Protein AF-A0A1B6KF21-F1 (afdb_monomer_lite)

Sequence (155 aa):
MVQTMIAPPDLDVNLDALWKEVNPEKLMDSKLKCVFEMPVEENTATATSQETTNTVEDKTKRVGDSPSVAHDADLAKAAKEVKHLREEESSLRQENLQLKEQLMRLRLSHQVSTATPPITSSSLALAPAQGFSPLLIIIAIAMAILGIVLGKYIL

Organism: NCBI:txid36148

Structure (mmCIF, N/CA/C/O backbone):
data_AF-A0A1B6KF21-F1
#
_entry.id   AF-A0A1B6KF21-F1
#
loop_
_atom_site.group_PDB
_atom_site.id
_atom_site.type_symbol
_atom_site.label_atom_id
_atom_site.label_alt_id
_atom_site.label_comp_id
_atom_site.label_asym_id
_atom_site.label_entity_id
_atom_site.label_seq_id
_atom_site.pdbx_PDB_ins_code
_atom_site.Cartn_x
_atom_site.Cartn_y
_atom_site.Cartn_z
_atom_site.occupancy
_atom_site.B_iso_or_equiv
_atom_site.auth_seq_id
_atom_site.auth_comp_id
_atom_site.auth_asym_id
_atom_site.auth_atom_id
_atom_site.pdbx_PDB_model_num
ATOM 1 N N . MET A 1 1 ? 6.146 -22.369 -5.132 1.00 86.94 1 MET A N 1
ATOM 2 C CA . MET A 1 1 ? 4.913 -22.662 -4.372 1.00 86.94 1 MET A CA 1
ATOM 3 C C . MET A 1 1 ? 4.944 -21.771 -3.151 1.00 86.94 1 MET A C 1
ATOM 5 O O . MET A 1 1 ? 5.968 -21.756 -2.483 1.00 86.94 1 MET A O 1
ATOM 9 N N . VAL A 1 2 ? 3.900 -20.980 -2.930 1.00 95.50 2 VAL A N 1
ATOM 10 C CA . VAL A 1 2 ? 3.778 -20.097 -1.763 1.00 95.50 2 VAL A CA 1
ATOM 11 C C . VAL A 1 2 ? 2.670 -20.654 -0.889 1.00 95.50 2 VAL A C 1
ATOM 13 O O . VAL A 1 2 ? 1.581 -20.906 -1.397 1.00 95.50 2 VAL A O 1
ATOM 16 N N . GLN A 1 3 ? 2.967 -20.873 0.388 1.00 93.00 3 GLN A N 1
ATOM 17 C CA . GLN A 1 3 ? 2.020 -21.389 1.368 1.00 93.00 3 GLN A CA 1
ATOM 18 C C . GLN A 1 3 ? 1.711 -20.302 2.395 1.00 93.00 3 GLN A C 1
ATOM 20 O O . GLN A 1 3 ? 2.617 -19.612 2.862 1.00 93.00 3 GLN A O 1
ATOM 25 N N . THR A 1 4 ? 0.438 -20.134 2.728 1.00 91.62 4 THR A N 1
ATOM 26 C CA . THR A 1 4 ? -0.041 -19.136 3.682 1.00 91.62 4 THR A CA 1
ATOM 27 C C . THR A 1 4 ? -1.021 -19.766 4.669 1.00 91.62 4 THR A C 1
ATOM 29 O O . THR A 1 4 ? -1.643 -20.794 4.398 1.00 91.62 4 THR A O 1
ATOM 32 N N . MET A 1 5 ? -1.141 -19.151 5.844 1.00 88.94 5 MET A N 1
ATOM 33 C CA . MET A 1 5 ? -2.158 -19.481 6.837 1.00 88.94 5 MET A CA 1
ATOM 34 C C . MET A 1 5 ? -2.613 -18.208 7.547 1.00 88.94 5 MET A C 1
ATOM 36 O O . MET A 1 5 ? -1.883 -17.215 7.578 1.00 88.94 5 MET A O 1
ATOM 40 N N . ILE A 1 6 ? -3.798 -18.246 8.149 1.00 86.94 6 ILE A N 1
ATOM 41 C CA . ILE A 1 6 ? -4.264 -17.165 9.019 1.00 86.94 6 ILE A CA 1
ATOM 42 C C . ILE A 1 6 ? -3.544 -17.290 10.363 1.00 86.94 6 ILE A C 1
ATOM 44 O O . ILE A 1 6 ? -3.636 -18.329 11.017 1.00 86.94 6 ILE A O 1
ATOM 48 N N . ALA A 1 7 ? -2.837 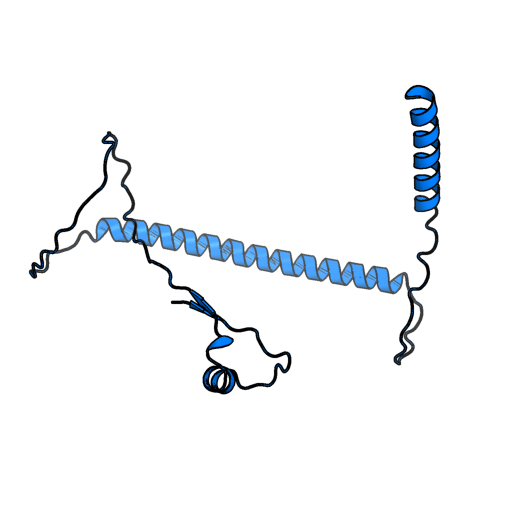-16.234 10.767 1.00 84.00 7 ALA A N 1
ATOM 49 C CA . ALA A 1 7 ? -2.146 -16.197 12.049 1.00 84.00 7 ALA A CA 1
ATOM 50 C C . ALA A 1 7 ? -3.160 -16.244 13.212 1.00 84.00 7 ALA A C 1
ATOM 52 O O . ALA A 1 7 ? -4.115 -15.457 13.212 1.00 84.00 7 ALA A O 1
ATOM 53 N N . PRO A 1 8 ? -2.974 -17.140 14.198 1.00 79.81 8 PRO A N 1
ATOM 54 C CA . PRO A 1 8 ? -3.747 -17.113 15.431 1.00 79.81 8 PRO A CA 1
ATOM 55 C C . PRO A 1 8 ? -3.557 -15.778 16.172 1.00 79.81 8 PRO A C 1
ATOM 57 O O . PRO A 1 8 ? -2.485 -15.178 16.082 1.00 79.81 8 PRO A O 1
ATOM 60 N N . PRO A 1 9 ? -4.572 -15.307 16.916 1.00 76.50 9 PRO A N 1
ATOM 61 C CA . PRO A 1 9 ? -4.501 -14.051 17.668 1.00 76.50 9 PRO A CA 1
ATOM 62 C C . PRO A 1 9 ? -3.497 -14.095 18.833 1.00 76.50 9 PRO A C 1
ATOM 64 O O . PRO A 1 9 ? -3.082 -13.042 19.315 1.00 76.50 9 PRO A O 1
ATOM 67 N N . ASP A 1 10 ? -3.088 -15.294 19.253 1.00 73.31 10 ASP A N 1
ATOM 68 C CA . ASP A 1 10 ? -2.094 -15.502 20.300 1.00 73.31 10 ASP A CA 1
ATOM 69 C C . ASP A 1 10 ? -0.689 -15.385 19.694 1.00 73.31 10 ASP A C 1
ATOM 71 O O . ASP A 1 10 ? -0.149 -16.319 19.098 1.00 73.31 10 ASP A O 1
ATOM 75 N N . LEU A 1 11 ? -0.106 -14.193 19.818 1.00 59.28 11 LEU A N 1
ATOM 76 C CA . LEU A 1 11 ? 1.168 -13.812 19.196 1.00 59.28 11 LEU A CA 1
ATOM 77 C C . LEU A 1 11 ? 2.402 -14.509 19.811 1.00 59.28 11 LEU A C 1
ATOM 79 O O . LEU A 1 11 ? 3.515 -14.339 19.313 1.00 59.28 11 LEU A O 1
ATOM 83 N N . ASP A 1 12 ? 2.197 -15.308 20.860 1.00 62.44 12 ASP A N 1
ATOM 84 C CA . ASP A 1 12 ? 3.241 -15.966 21.655 1.00 62.44 12 ASP A CA 1
ATOM 85 C C . ASP A 1 12 ? 3.531 -17.404 21.179 1.00 62.44 12 ASP A C 1
ATOM 87 O O . ASP A 1 12 ? 4.373 -18.109 21.743 1.00 62.44 12 ASP A O 1
ATOM 91 N N . VAL A 1 13 ? 2.819 -17.872 20.149 1.00 68.69 13 VAL A N 1
ATOM 92 C CA . VAL A 1 13 ? 2.951 -19.237 19.633 1.00 68.69 13 VAL A CA 1
ATOM 93 C C . VAL A 1 13 ? 4.232 -19.371 18.809 1.00 68.69 13 VAL A C 1
ATOM 95 O O . VAL A 1 13 ? 4.499 -18.606 17.882 1.00 68.69 13 VAL A O 1
ATOM 98 N N . ASN A 1 14 ? 5.028 -20.394 19.125 1.00 80.81 14 ASN A N 1
ATOM 99 C CA . ASN A 1 14 ? 6.210 -20.764 18.355 1.00 80.81 14 ASN A CA 1
ATOM 100 C C . ASN A 1 14 ? 5.814 -21.060 16.895 1.00 80.81 14 ASN A C 1
ATOM 102 O O . ASN A 1 14 ? 5.109 -22.031 16.624 1.00 80.81 14 ASN A O 1
ATOM 106 N N . LEU A 1 15 ? 6.284 -20.226 15.963 1.00 82.56 15 LEU A N 1
ATOM 107 C CA . LEU A 1 15 ? 5.950 -20.309 14.537 1.00 82.56 15 LEU A CA 1
ATOM 108 C C . LEU A 1 15 ? 6.219 -21.703 13.949 1.00 82.56 15 LEU A C 1
ATOM 110 O O . LEU A 1 15 ? 5.402 -22.202 13.185 1.00 82.56 15 LEU A O 1
ATOM 114 N N . ASP A 1 16 ? 7.324 -22.355 14.320 1.00 84.31 16 ASP A N 1
ATOM 115 C CA . ASP A 1 16 ? 7.681 -23.683 13.800 1.00 84.31 16 ASP A CA 1
ATOM 116 C C . ASP A 1 16 ? 6.740 -24.784 14.318 1.00 84.31 16 ASP A C 1
ATOM 118 O O . ASP A 1 16 ? 6.385 -25.702 13.580 1.00 84.31 16 ASP A O 1
ATOM 122 N N . ALA A 1 17 ? 6.280 -24.672 15.568 1.00 84.06 17 ALA A N 1
ATOM 123 C CA . ALA A 1 17 ? 5.254 -25.564 16.111 1.00 84.06 17 ALA A CA 1
ATOM 124 C C . ALA A 1 17 ? 3.900 -25.333 15.423 1.00 84.06 17 ALA A C 1
ATOM 126 O O . ALA A 1 17 ? 3.245 -26.288 15.011 1.00 84.06 17 ALA A O 1
ATOM 127 N N . LEU A 1 18 ? 3.532 -24.070 15.188 1.00 85.44 18 LEU A N 1
ATOM 128 C CA . LEU A 1 18 ? 2.294 -23.708 14.501 1.00 85.44 18 LEU A CA 1
ATOM 129 C C . LEU A 1 18 ? 2.220 -24.300 13.086 1.00 85.44 18 LEU A C 1
ATOM 131 O O . LEU A 1 18 ? 1.193 -24.861 12.715 1.00 85.44 18 LEU A O 1
ATOM 135 N N . TRP A 1 19 ? 3.303 -24.234 12.304 1.00 86.38 19 TRP A N 1
ATOM 136 C CA . TRP A 1 19 ? 3.346 -24.839 10.964 1.00 86.38 19 TRP A CA 1
ATOM 137 C C . TRP A 1 19 ? 3.263 -26.372 10.983 1.00 86.38 19 TRP A C 1
ATOM 139 O O . TRP A 1 19 ? 2.804 -26.958 10.004 1.00 86.38 19 TRP A O 1
ATOM 149 N N . LYS A 1 20 ? 3.680 -27.030 12.072 1.00 86.12 20 LYS A N 1
ATOM 150 C CA . LYS A 1 20 ? 3.606 -28.496 12.221 1.00 86.12 20 LYS A CA 1
ATOM 151 C C . LYS A 1 20 ? 2.245 -28.982 12.706 1.00 86.12 20 LYS A C 1
ATOM 153 O O . LYS A 1 20 ? 1.830 -30.077 12.342 1.00 86.12 20 LYS A O 1
ATOM 158 N N . GLU A 1 21 ? 1.576 -28.189 13.534 1.00 83.81 21 GLU A N 1
ATOM 159 C CA . GLU A 1 21 ? 0.319 -28.555 14.195 1.00 83.81 21 GLU A CA 1
ATOM 160 C C . GLU A 1 21 ? -0.927 -28.080 13.429 1.00 83.81 21 GLU A C 1
ATOM 162 O O . GLU A 1 21 ? -2.052 -28.450 13.769 1.00 83.81 21 GLU A O 1
ATOM 167 N N . VAL A 1 22 ? -0.758 -27.260 12.387 1.00 84.44 22 VAL A N 1
ATOM 168 C CA . VAL A 1 22 ? -1.878 -26.725 11.607 1.00 84.44 22 VAL A CA 1
ATOM 169 C C . VAL A 1 22 ? -2.550 -27.805 10.751 1.00 84.44 22 VAL A C 1
ATOM 171 O O . VAL A 1 22 ? -1.907 -28.588 10.052 1.00 84.44 22 VAL A O 1
ATOM 174 N N . ASN A 1 23 ? -3.886 -27.813 10.760 1.00 85.81 23 ASN A N 1
ATOM 175 C CA . ASN A 1 23 ? -4.666 -28.680 9.881 1.00 85.81 23 ASN A CA 1
ATOM 176 C C . ASN A 1 23 ? -4.460 -28.298 8.403 1.00 85.81 23 ASN A C 1
ATOM 178 O O . ASN A 1 23 ? -4.539 -27.110 8.072 1.00 85.81 23 ASN A O 1
ATOM 182 N N . PRO A 1 24 ? -4.309 -29.278 7.493 1.00 84.88 24 PRO A N 1
ATOM 183 C CA . PRO A 1 24 ? -4.049 -29.025 6.075 1.00 84.88 24 PRO A CA 1
ATOM 184 C C . PRO A 1 24 ? -5.177 -28.260 5.370 1.00 84.88 24 PRO A C 1
ATOM 186 O O . PRO A 1 24 ? -4.917 -27.558 4.403 1.00 84.88 24 PRO A O 1
ATOM 189 N N . GLU A 1 25 ? -6.410 -28.319 5.878 1.00 87.56 25 GLU A N 1
ATOM 190 C CA . GLU A 1 25 ? -7.549 -27.550 5.348 1.00 87.56 25 GLU A CA 1
ATOM 191 C C . GLU A 1 25 ? -7.442 -26.035 5.589 1.00 87.56 25 GLU A C 1
ATOM 193 O O . GLU A 1 25 ? -8.092 -25.250 4.904 1.00 87.56 25 GLU A O 1
ATOM 198 N N . LYS A 1 26 ? -6.644 -25.607 6.577 1.00 85.44 26 LYS A N 1
ATOM 199 C CA . LYS A 1 26 ? -6.435 -24.185 6.906 1.00 85.44 26 LYS A CA 1
ATOM 200 C C . LYS A 1 26 ? -5.222 -23.582 6.197 1.00 85.44 26 LYS A C 1
ATOM 202 O O . LYS A 1 26 ? -4.980 -22.381 6.324 1.00 85.44 26 LYS A O 1
ATOM 207 N N . LEU A 1 27 ? -4.457 -24.408 5.486 1.00 90.44 27 LEU A N 1
ATOM 208 C CA . LEU A 1 27 ? -3.334 -23.976 4.672 1.00 90.44 27 LEU A CA 1
ATOM 209 C C . LEU A 1 27 ? -3.846 -23.591 3.288 1.00 90.44 27 LEU A C 1
ATOM 211 O O . LEU A 1 27 ? -4.611 -24.320 2.666 1.00 90.44 27 LEU A O 1
ATOM 215 N N . MET A 1 28 ? -3.398 -22.446 2.798 1.00 93.88 28 MET A N 1
ATOM 216 C CA . MET A 1 28 ? -3.642 -22.018 1.427 1.00 93.88 28 MET A CA 1
ATOM 217 C C . MET A 1 28 ? -2.330 -22.142 0.660 1.00 93.88 28 MET A C 1
ATOM 219 O O . MET A 1 28 ? -1.303 -21.631 1.106 1.00 93.88 28 MET A O 1
ATOM 223 N N . ASP A 1 29 ? -2.340 -22.818 -0.487 1.00 94.12 29 ASP A N 1
ATOM 224 C CA . ASP A 1 29 ? -1.180 -22.906 -1.367 1.00 94.12 29 ASP A CA 1
ATOM 225 C C . ASP A 1 29 ? -1.450 -22.280 -2.735 1.00 94.12 29 ASP A C 1
ATOM 227 O O . ASP A 1 29 ? -2.535 -22.371 -3.304 1.00 94.12 29 ASP A O 1
ATOM 231 N N . SER A 1 30 ? -0.430 -21.615 -3.270 1.00 94.75 30 SER A N 1
ATOM 232 C CA . SER A 1 30 ? -0.459 -21.047 -4.610 1.00 94.75 30 SER A CA 1
ATOM 233 C C . SER A 1 30 ? 0.759 -21.514 -5.401 1.00 94.75 30 SER A C 1
ATOM 235 O O . SER A 1 30 ? 1.916 -21.378 -4.975 1.00 94.75 30 SER A O 1
ATOM 237 N N . LYS A 1 31 ? 0.509 -22.109 -6.571 1.00 95.31 31 LYS A N 1
ATOM 238 C CA . LYS A 1 31 ? 1.548 -22.563 -7.501 1.00 95.31 31 LYS A CA 1
ATOM 239 C C . LYS A 1 31 ? 1.770 -21.483 -8.549 1.00 95.31 31 LYS A C 1
ATOM 241 O O . LYS A 1 31 ? 0.882 -21.184 -9.336 1.00 95.31 31 LYS A O 1
ATOM 246 N N . LEU A 1 32 ? 2.970 -20.917 -8.556 1.00 93.88 32 LEU A N 1
ATOM 247 C CA . LEU A 1 32 ? 3.367 -19.893 -9.515 1.00 93.88 32 LEU A CA 1
ATOM 248 C C . LEU A 1 32 ? 4.272 -20.515 -10.574 1.00 93.88 32 LEU A C 1
ATOM 250 O O . LEU A 1 32 ? 5.109 -21.364 -10.259 1.00 93.88 32 LEU A O 1
ATOM 254 N N . LYS A 1 33 ? 4.105 -20.075 -11.821 1.00 93.06 33 LYS A N 1
ATOM 255 C CA . LYS A 1 33 ? 5.015 -20.393 -12.919 1.00 93.06 33 LYS A CA 1
ATOM 256 C C . LYS A 1 33 ? 6.051 -19.280 -13.015 1.00 93.06 33 LYS A C 1
ATOM 258 O O . LYS A 1 33 ? 5.686 -18.123 -13.196 1.00 93.06 33 LYS A O 1
ATOM 263 N N . CYS A 1 34 ? 7.327 -19.635 -12.926 1.00 92.12 34 CYS A N 1
ATOM 264 C CA . CYS A 1 34 ? 8.399 -18.710 -13.266 1.00 92.12 34 CYS A CA 1
ATOM 265 C C . CYS A 1 34 ? 8.508 -18.646 -14.791 1.00 92.12 34 CYS A C 1
ATOM 267 O O . CYS A 1 34 ? 8.669 -19.678 -15.445 1.00 92.12 34 CYS A O 1
ATOM 269 N N . VAL A 1 35 ? 8.384 -17.446 -15.348 1.00 90.50 35 VAL A N 1
ATOM 270 C CA . VAL A 1 35 ? 8.649 -17.179 -16.761 1.00 90.50 35 VAL A CA 1
ATOM 271 C C . VAL A 1 35 ? 9.950 -16.401 -16.817 1.00 90.50 35 VAL A C 1
ATOM 273 O O . VAL A 1 35 ? 10.084 -15.373 -16.160 1.00 90.50 35 VAL A O 1
ATOM 276 N N . PHE A 1 36 ? 10.914 -16.939 -17.553 1.00 89.44 36 PHE A N 1
ATOM 277 C CA . PHE A 1 36 ? 12.174 -16.266 -17.820 1.00 89.44 36 PHE A CA 1
ATOM 278 C C . PHE A 1 36 ? 12.050 -15.585 -19.173 1.00 89.44 36 PHE A C 1
ATOM 280 O O . PHE A 1 36 ? 11.771 -16.245 -20.173 1.00 89.44 36 PHE A O 1
ATOM 287 N N . GLU A 1 37 ? 12.231 -14.273 -19.185 1.00 86.94 37 GLU A N 1
ATOM 288 C CA . GLU A 1 37 ? 12.247 -13.469 -20.397 1.00 86.94 37 GLU A CA 1
ATOM 289 C C . GLU A 1 37 ? 13.681 -13.002 -20.633 1.00 86.94 37 GLU A C 1
ATOM 291 O O . GLU A 1 37 ? 14.335 -12.495 -19.719 1.00 86.94 37 GLU A O 1
ATOM 296 N N . MET A 1 38 ? 14.199 -13.245 -21.837 1.00 84.50 38 MET A N 1
ATOM 297 C CA . MET A 1 38 ? 15.488 -12.691 -22.243 1.00 84.50 38 MET A CA 1
ATOM 298 C C . MET A 1 38 ? 15.258 -11.262 -22.740 1.00 84.50 38 MET A C 1
ATOM 300 O O . MET A 1 38 ? 14.295 -11.048 -23.481 1.00 84.50 38 MET A O 1
ATOM 304 N N . PRO A 1 39 ? 16.107 -10.289 -22.368 1.00 80.75 39 PRO A N 1
ATOM 305 C CA . PRO A 1 39 ? 15.970 -8.925 -22.857 1.00 80.75 39 PRO A CA 1
ATOM 306 C C . PRO A 1 39 ? 16.087 -8.924 -24.385 1.00 80.75 39 PRO A C 1
ATOM 308 O O . PRO A 1 39 ? 17.071 -9.409 -24.943 1.00 80.75 39 PRO A O 1
ATOM 311 N N . VAL A 1 40 ? 15.061 -8.412 -25.065 1.00 72.38 40 VAL A N 1
ATOM 312 C CA . VAL A 1 40 ? 15.110 -8.188 -26.510 1.00 72.38 40 VAL A CA 1
ATOM 313 C C . VAL A 1 40 ? 16.037 -7.002 -26.733 1.00 72.38 40 VAL A C 1
ATOM 315 O O . VAL A 1 40 ? 15.701 -5.876 -26.371 1.00 72.38 40 VAL A O 1
ATOM 318 N N . GLU A 1 41 ? 17.216 -7.244 -27.300 1.00 67.38 41 GLU A N 1
ATOM 319 C CA . GLU A 1 41 ? 18.010 -6.150 -27.843 1.00 67.38 41 GLU A CA 1
ATOM 320 C C . GLU A 1 41 ? 17.211 -5.531 -28.994 1.00 67.38 41 GLU A C 1
ATOM 322 O O . GLU A 1 41 ? 16.915 -6.200 -29.987 1.00 67.38 41 GLU A O 1
ATOM 327 N N . GLU A 1 42 ? 16.802 -4.268 -28.842 1.00 55.78 42 GLU A N 1
ATOM 328 C CA . GLU A 1 42 ? 16.164 -3.477 -29.895 1.00 55.78 42 GLU A CA 1
ATOM 329 C C . GLU A 1 42 ? 17.157 -3.230 -31.042 1.00 55.78 42 GLU A C 1
ATOM 331 O O . GLU A 1 42 ? 17.675 -2.134 -31.225 1.00 55.78 42 GLU A O 1
ATOM 336 N N . ASN A 1 43 ? 17.400 -4.249 -31.860 1.00 48.47 43 ASN A N 1
ATOM 337 C CA . ASN A 1 43 ? 17.841 -4.064 -33.231 1.00 48.47 43 ASN A CA 1
ATOM 338 C C . ASN A 1 43 ? 16.656 -4.384 -34.138 1.00 48.47 43 ASN A C 1
ATOM 340 O O . ASN A 1 43 ? 16.333 -5.532 -34.421 1.00 48.47 43 ASN A O 1
ATOM 344 N N . THR A 1 44 ? 15.976 -3.303 -34.509 1.00 46.84 44 THR A N 1
ATOM 345 C CA . THR A 1 44 ? 15.089 -3.116 -35.661 1.00 46.84 44 THR A CA 1
ATOM 346 C C . THR A 1 44 ? 14.780 -4.342 -36.536 1.00 46.84 44 THR A C 1
ATOM 348 O O . THR A 1 44 ? 15.678 -4.896 -37.166 1.00 46.84 44 THR A O 1
ATOM 351 N N . ALA A 1 45 ? 13.470 -4.558 -36.720 1.00 45.28 45 ALA A N 1
ATOM 352 C CA . ALA A 1 45 ? 12.777 -5.206 -37.846 1.00 45.28 45 ALA A CA 1
ATOM 353 C C . ALA A 1 45 ? 12.076 -6.546 -37.540 1.00 45.28 45 ALA A C 1
ATOM 355 O O . ALA A 1 45 ? 12.649 -7.624 -37.615 1.00 45.28 45 ALA A O 1
ATOM 356 N N . THR A 1 46 ? 10.762 -6.422 -37.313 1.00 42.19 46 THR A N 1
ATOM 357 C CA . THR A 1 46 ? 9.688 -7.262 -37.881 1.00 42.19 46 THR A CA 1
ATOM 358 C C . THR A 1 46 ? 9.876 -8.782 -37.914 1.00 42.19 46 THR A C 1
ATOM 360 O O . THR A 1 46 ? 10.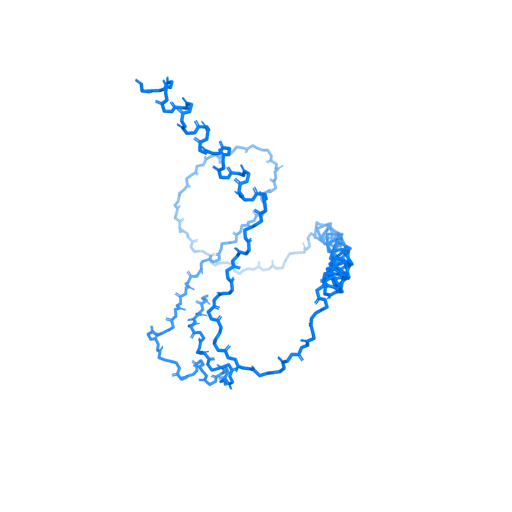492 -9.303 -38.837 1.00 42.19 46 THR A O 1
ATOM 363 N N . ALA A 1 47 ? 9.117 -9.489 -37.072 1.00 41.62 47 ALA A N 1
ATOM 364 C CA . ALA A 1 47 ? 8.250 -10.579 -37.532 1.00 41.62 47 ALA A CA 1
ATOM 365 C C . ALA A 1 47 ? 7.203 -10.933 -36.463 1.00 41.62 47 ALA A C 1
ATOM 367 O O . ALA A 1 47 ? 7.508 -11.452 -35.394 1.00 41.62 47 ALA A O 1
ATOM 368 N N . THR A 1 48 ? 5.947 -10.658 -36.793 1.00 40.88 48 THR A N 1
ATOM 369 C CA . THR A 1 48 ? 4.750 -11.239 -36.184 1.00 40.88 48 THR A CA 1
ATOM 370 C C . THR A 1 48 ? 4.677 -12.737 -36.500 1.00 40.88 48 THR A C 1
ATOM 372 O O . THR A 1 48 ? 4.774 -13.084 -37.677 1.00 40.88 48 THR A O 1
ATOM 375 N N . SER A 1 49 ? 4.403 -13.590 -35.501 1.00 41.81 49 SER A N 1
ATOM 376 C CA . SER A 1 49 ? 3.368 -14.658 -35.512 1.00 41.81 49 SER A CA 1
ATOM 377 C C . SER A 1 49 ? 3.756 -15.957 -34.788 1.00 41.81 49 SER A C 1
ATOM 379 O O . SER A 1 49 ? 4.796 -16.542 -35.054 1.00 41.81 49 SER A O 1
ATOM 381 N N . GLN A 1 50 ? 2.772 -16.443 -34.019 1.00 38.50 50 GLN A N 1
ATOM 382 C CA . GLN A 1 50 ? 2.345 -17.845 -33.861 1.00 38.50 50 GLN A CA 1
ATOM 383 C C . GLN A 1 50 ? 3.121 -18.815 -32.949 1.00 38.50 50 GLN A C 1
ATOM 385 O O . GLN A 1 50 ? 4.207 -19.292 -33.238 1.00 38.50 50 GLN A O 1
ATOM 390 N N . GLU A 1 51 ? 2.447 -19.126 -31.838 1.00 36.78 51 GLU A N 1
ATOM 391 C CA . GLU A 1 51 ? 1.931 -20.448 -31.441 1.00 36.78 51 GLU A CA 1
ATOM 392 C C . GLU A 1 51 ? 2.673 -21.746 -31.848 1.00 36.78 51 GLU A C 1
ATOM 394 O O . GLU A 1 51 ? 2.921 -22.031 -33.013 1.00 36.78 51 GLU A O 1
ATOM 399 N N . THR A 1 52 ? 2.772 -22.626 -30.841 1.00 32.06 52 THR A N 1
ATOM 400 C CA . THR A 1 52 ? 2.848 -24.103 -30.852 1.00 32.06 52 THR A CA 1
ATOM 401 C C . THR A 1 52 ? 4.183 -24.865 -30.976 1.00 32.06 52 THR A C 1
ATOM 403 O O . THR A 1 52 ? 4.934 -24.778 -31.936 1.00 32.06 52 THR A O 1
ATOM 406 N N . THR A 1 53 ? 4.301 -25.800 -30.017 1.00 31.03 53 THR A N 1
ATOM 407 C CA . THR A 1 53 ? 4.885 -27.160 -30.056 1.00 31.03 53 THR A CA 1
ATOM 408 C C . THR A 1 53 ? 6.363 -27.398 -29.719 1.00 31.03 53 THR A C 1
ATOM 410 O O . THR A 1 53 ? 7.276 -27.084 -30.464 1.00 31.03 53 THR A O 1
ATOM 413 N N . ASN A 1 54 ? 6.530 -28.050 -28.559 1.00 40.69 54 ASN A N 1
ATOM 414 C CA . ASN A 1 54 ? 7.411 -29.178 -28.235 1.00 40.69 54 ASN A CA 1
ATOM 415 C C . ASN A 1 54 ? 8.553 -29.508 -29.209 1.00 40.69 54 ASN A C 1
ATOM 417 O O . ASN A 1 54 ? 8.281 -29.994 -30.297 1.00 40.69 54 ASN A O 1
ATOM 421 N N . THR A 1 55 ? 9.785 -29.519 -28.693 1.00 30.91 55 THR A N 1
ATOM 422 C CA . THR A 1 55 ? 10.711 -30.660 -28.843 1.00 30.91 55 THR A CA 1
ATOM 423 C C . THR A 1 55 ? 11.816 -30.571 -27.793 1.00 30.91 55 THR A C 1
ATOM 425 O O . THR A 1 55 ? 12.487 -29.553 -27.655 1.00 30.91 55 THR A O 1
ATOM 428 N N . VAL A 1 56 ? 11.961 -31.655 -27.032 1.00 44.72 56 VAL A N 1
ATOM 429 C CA . VAL A 1 56 ? 13.085 -31.946 -26.141 1.00 44.72 56 VAL A CA 1
ATOM 430 C C . VAL A 1 56 ? 14.230 -32.448 -27.009 1.00 44.72 56 VAL A C 1
ATOM 432 O O . VAL A 1 56 ? 14.055 -33.482 -27.640 1.00 44.72 56 VAL A O 1
ATOM 435 N N . GLU A 1 57 ? 15.390 -31.793 -26.988 1.00 33.91 57 GLU A N 1
ATOM 436 C CA . GLU A 1 57 ? 16.659 -32.449 -27.322 1.00 33.91 57 GLU A CA 1
ATOM 437 C C . GLU A 1 57 ? 17.780 -31.972 -26.394 1.00 33.91 57 GLU A C 1
ATOM 439 O O . GLU A 1 57 ? 18.207 -30.818 -26.393 1.00 33.91 57 GLU A O 1
ATOM 444 N N . ASP A 1 58 ? 18.224 -32.925 -25.580 1.00 40.75 58 ASP A N 1
ATOM 445 C CA . ASP A 1 58 ? 19.458 -32.937 -24.812 1.00 40.75 58 ASP A CA 1
ATOM 446 C C . ASP A 1 58 ? 20.667 -32.922 -25.761 1.00 40.75 58 ASP A C 1
ATOM 448 O O . ASP A 1 58 ? 20.791 -33.775 -26.643 1.00 40.75 58 ASP A O 1
ATOM 452 N N . LYS A 1 59 ? 21.586 -31.971 -25.562 1.00 38.28 59 LYS A N 1
ATOM 453 C CA . LYS A 1 59 ? 22.972 -32.100 -26.024 1.00 38.28 59 LYS A CA 1
ATOM 454 C C . LYS A 1 59 ? 23.932 -31.362 -25.100 1.00 38.28 59 LYS A C 1
ATOM 456 O O . LYS A 1 59 ? 24.257 -30.189 -25.256 1.00 38.28 59 LYS A O 1
ATOM 461 N N . THR A 1 60 ? 24.470 -32.139 -24.171 1.00 43.75 60 THR A N 1
ATOM 462 C CA . THR A 1 60 ? 25.789 -31.945 -23.564 1.00 43.75 60 THR A CA 1
ATOM 463 C C . THR A 1 60 ? 26.872 -31.667 -24.624 1.00 43.75 60 THR A C 1
ATOM 465 O O . THR A 1 60 ? 27.198 -32.566 -25.401 1.00 43.75 60 THR A O 1
ATOM 468 N N . LYS A 1 61 ? 27.508 -30.479 -24.606 1.00 38.91 61 LYS A N 1
ATOM 469 C CA . LYS A 1 61 ? 28.984 -30.309 -24.662 1.00 38.91 61 LYS A CA 1
ATOM 470 C C . LYS A 1 61 ? 29.458 -28.841 -24.668 1.00 38.91 61 LYS A C 1
ATOM 472 O O . LYS A 1 61 ? 29.171 -28.097 -25.591 1.00 38.91 61 LYS A O 1
ATOM 477 N N . ARG A 1 62 ? 30.398 -28.600 -23.742 1.00 35.34 62 ARG A N 1
ATOM 478 C CA . ARG A 1 62 ? 31.621 -27.768 -23.826 1.00 35.34 62 ARG A CA 1
ATOM 479 C C . ARG A 1 62 ? 31.507 -26.237 -23.830 1.00 35.34 62 ARG A C 1
ATOM 481 O O . ARG A 1 62 ? 31.204 -25.619 -24.836 1.00 35.34 62 ARG A O 1
ATOM 488 N N . VAL A 1 63 ? 31.950 -25.686 -22.693 1.00 47.12 63 VAL A N 1
ATOM 489 C CA . VAL A 1 63 ? 33.053 -24.713 -22.530 1.00 47.12 63 VAL A CA 1
ATOM 490 C C . VAL A 1 63 ? 33.430 -23.963 -23.811 1.00 47.12 63 VAL A C 1
ATOM 492 O O . VAL A 1 63 ? 34.120 -24.508 -24.675 1.00 47.12 63 VAL A O 1
ATOM 495 N N . GLY A 1 64 ? 33.021 -22.699 -23.861 1.00 38.28 64 GLY A N 1
ATOM 496 C CA . GLY A 1 64 ? 33.457 -21.691 -24.815 1.00 38.28 64 GLY A CA 1
ATOM 497 C C . GLY A 1 64 ? 33.583 -20.361 -24.079 1.00 38.28 64 GLY A C 1
ATOM 498 O O . GLY A 1 64 ? 32.678 -19.955 -23.359 1.00 38.28 64 GLY A O 1
ATOM 499 N N . ASP A 1 65 ? 34.760 -19.780 -24.208 1.00 44.12 65 ASP A N 1
ATOM 500 C CA . ASP A 1 65 ? 35.285 -18.571 -23.589 1.00 44.12 65 ASP A CA 1
ATOM 501 C C . ASP A 1 65 ? 34.380 -17.328 -23.795 1.00 44.12 65 ASP A C 1
ATOM 503 O O . ASP A 1 65 ? 33.921 -17.078 -24.903 1.00 44.12 65 ASP A O 1
ATOM 507 N N . SER A 1 66 ? 34.131 -16.592 -22.705 1.00 44.25 66 SER A N 1
ATOM 508 C CA . SER A 1 66 ? 33.831 -15.149 -22.562 1.00 44.25 66 SER A CA 1
ATOM 509 C C . SER A 1 66 ? 33.090 -14.345 -23.663 1.00 44.25 66 SER A C 1
ATOM 511 O O . SER A 1 66 ? 33.566 -14.227 -24.791 1.00 44.25 66 SER A O 1
ATOM 513 N N . PRO A 1 67 ? 32.103 -13.515 -23.249 1.00 47.06 67 PRO A N 1
ATOM 514 C CA . PRO A 1 67 ? 32.097 -12.095 -23.604 1.00 47.06 67 PRO A CA 1
ATOM 515 C C . PRO A 1 67 ? 32.097 -11.233 -22.325 1.00 47.06 67 PRO A C 1
ATOM 517 O O . PRO A 1 67 ? 31.104 -10.602 -21.973 1.00 47.06 67 PRO A O 1
ATOM 520 N N . SER A 1 68 ? 33.225 -11.197 -21.606 1.00 54.84 68 SER A N 1
ATOM 521 C CA . SER A 1 68 ? 33.407 -10.426 -20.355 1.00 54.84 68 SER A CA 1
ATOM 522 C C . SER A 1 68 ? 33.093 -8.927 -20.481 1.00 54.84 68 SER A C 1
ATOM 524 O O . SER A 1 68 ? 32.833 -8.277 -19.478 1.00 54.84 68 SER A O 1
ATOM 526 N N . VAL A 1 69 ? 33.095 -8.356 -21.690 1.00 56.81 69 VAL A N 1
ATOM 527 C CA . VAL A 1 69 ? 32.997 -6.898 -21.880 1.00 56.81 69 VAL A CA 1
ATOM 528 C C . VAL A 1 69 ? 31.556 -6.376 -21.770 1.00 56.81 69 VAL A C 1
ATOM 530 O O . VAL A 1 69 ? 31.350 -5.256 -21.309 1.00 56.81 69 VAL A O 1
ATOM 533 N N . ALA A 1 70 ? 30.550 -7.177 -22.144 1.00 55.62 70 ALA A N 1
ATOM 534 C CA . ALA A 1 70 ? 29.141 -6.779 -22.027 1.00 55.62 70 ALA A CA 1
ATOM 535 C C . ALA A 1 70 ? 28.659 -6.836 -20.567 1.00 55.62 70 ALA A C 1
ATOM 537 O O . ALA A 1 70 ? 28.009 -5.912 -20.080 1.00 55.62 70 ALA A O 1
ATOM 538 N N . HIS A 1 71 ? 29.081 -7.871 -19.834 1.00 61.34 71 HIS A N 1
ATOM 539 C CA . HIS A 1 71 ? 28.739 -8.043 -18.423 1.00 61.34 71 HIS A CA 1
ATOM 540 C C . HIS A 1 71 ? 29.300 -6.928 -17.531 1.00 61.34 71 HIS A C 1
ATOM 542 O O . HIS A 1 71 ? 28.624 -6.511 -16.592 1.00 61.34 71 HIS A O 1
ATOM 548 N N . ASP A 1 72 ? 30.496 -6.413 -17.831 1.00 66.94 72 ASP A N 1
ATOM 549 C CA . ASP A 1 72 ? 31.115 -5.329 -17.060 1.00 66.94 72 ASP A CA 1
ATOM 550 C C . ASP A 1 72 ? 30.361 -3.996 -17.203 1.00 66.94 72 ASP A C 1
ATOM 552 O O . ASP A 1 72 ? 30.264 -3.229 -16.241 1.00 66.94 72 ASP A O 1
ATOM 556 N N . ALA A 1 73 ? 29.778 -3.723 -18.377 1.00 71.75 73 ALA A N 1
ATOM 557 C CA . ALA A 1 73 ? 28.974 -2.523 -18.610 1.00 71.75 73 ALA A CA 1
ATOM 558 C C . ALA A 1 73 ? 27.644 -2.567 -17.837 1.00 71.75 73 ALA A C 1
ATOM 560 O O . ALA A 1 73 ? 27.268 -1.579 -17.194 1.00 71.75 73 ALA A O 1
ATOM 561 N N . ASP A 1 74 ? 26.977 -3.722 -17.829 1.00 74.06 74 ASP A N 1
ATOM 562 C CA . ASP A 1 74 ? 25.744 -3.937 -17.068 1.00 74.06 74 ASP A CA 1
ATOM 563 C C . ASP A 1 74 ? 25.997 -3.946 -15.558 1.00 74.06 74 ASP A C 1
ATOM 565 O O . ASP A 1 74 ? 25.245 -3.335 -14.796 1.00 74.06 74 ASP A O 1
ATOM 569 N N . LEU A 1 75 ? 27.107 -4.543 -15.113 1.00 82.69 75 LEU A N 1
ATOM 570 C CA . LEU A 1 75 ? 27.527 -4.520 -13.712 1.00 82.69 75 LEU A CA 1
ATOM 571 C C . LEU A 1 75 ? 27.827 -3.087 -13.245 1.00 82.69 75 LEU A C 1
ATOM 573 O O . LEU A 1 75 ? 27.433 -2.690 -12.147 1.00 82.69 75 LEU A O 1
ATOM 577 N N . ALA A 1 76 ? 28.474 -2.277 -14.089 1.00 82.44 76 ALA A N 1
ATOM 578 C CA . ALA A 1 76 ? 28.742 -0.872 -13.799 1.00 82.44 76 ALA A CA 1
ATOM 579 C C . ALA A 1 76 ? 27.460 -0.022 -13.760 1.00 82.44 76 ALA A C 1
ATOM 581 O O . ALA A 1 76 ? 27.360 0.903 -12.948 1.00 82.44 76 ALA A O 1
ATOM 582 N N . LYS A 1 77 ? 26.469 -0.322 -14.608 1.00 89.12 77 LYS A N 1
ATOM 583 C CA . LYS A 1 77 ? 25.156 0.339 -14.590 1.00 89.12 77 LYS A CA 1
ATOM 584 C C . LYS A 1 77 ? 24.372 -0.026 -13.327 1.00 89.12 77 LYS A C 1
ATOM 586 O O . LYS A 1 77 ? 23.913 0.877 -12.630 1.00 89.12 77 LYS A O 1
ATOM 591 N N . ALA A 1 78 ? 24.334 -1.309 -12.972 1.00 88.31 78 ALA A N 1
ATOM 592 C CA . ALA A 1 78 ? 23.721 -1.787 -11.736 1.00 88.31 78 ALA A CA 1
ATOM 593 C C . ALA A 1 78 ? 24.392 -1.179 -10.491 1.00 88.31 78 ALA A C 1
ATOM 595 O O . ALA A 1 78 ? 23.713 -0.751 -9.562 1.00 88.31 78 ALA A O 1
ATOM 596 N N . ALA A 1 79 ? 25.723 -1.052 -10.477 1.00 89.50 79 ALA A N 1
ATOM 597 C CA . ALA A 1 79 ? 26.441 -0.418 -9.370 1.00 89.50 79 ALA A CA 1
ATOM 598 C C . ALA A 1 79 ? 26.084 1.072 -9.201 1.00 89.50 79 ALA A C 1
ATOM 600 O O . ALA A 1 79 ? 25.964 1.556 -8.072 1.00 89.50 79 ALA A O 1
ATOM 601 N N . LYS A 1 80 ? 25.888 1.804 -10.307 1.00 93.06 80 LYS A N 1
ATOM 602 C CA . LYS A 1 80 ? 25.426 3.203 -10.273 1.00 93.06 80 LYS A CA 1
ATOM 603 C C . LYS A 1 80 ? 23.999 3.313 -9.748 1.00 93.06 80 LYS A C 1
ATOM 605 O O . LYS A 1 80 ? 23.734 4.188 -8.931 1.00 93.06 80 LYS A O 1
ATOM 610 N N . GLU A 1 81 ? 23.115 2.419 -10.174 1.00 91.38 81 GLU A N 1
ATOM 611 C CA . GLU A 1 81 ? 21.727 2.378 -9.711 1.00 91.38 81 GLU A CA 1
ATOM 612 C C . GLU A 1 81 ? 21.640 2.043 -8.218 1.00 91.38 81 GLU A C 1
ATOM 614 O O . GLU A 1 81 ? 20.974 2.747 -7.469 1.00 91.38 81 GLU A O 1
ATOM 619 N N . VAL A 1 82 ? 22.412 1.065 -7.737 1.00 92.50 82 VAL A N 1
ATOM 620 C CA . VAL A 1 82 ? 22.502 0.757 -6.300 1.00 92.50 82 VAL A CA 1
ATOM 621 C C . VAL A 1 82 ? 23.002 1.961 -5.506 1.00 92.50 82 VAL A C 1
ATOM 623 O O . VAL A 1 82 ? 22.476 2.248 -4.431 1.00 92.50 82 VAL A O 1
ATOM 626 N N . LYS A 1 83 ? 24.009 2.680 -6.015 1.00 95.12 83 LYS A N 1
ATOM 627 C CA . LYS A 1 83 ? 24.515 3.891 -5.360 1.00 95.12 83 LYS A CA 1
ATOM 628 C C . LYS A 1 83 ? 23.445 4.985 -5.304 1.00 95.12 83 LYS A C 1
ATOM 630 O O . LYS A 1 83 ? 23.247 5.566 -4.243 1.00 95.12 83 LYS A O 1
ATOM 635 N N . HIS A 1 84 ? 22.743 5.218 -6.408 1.00 96.38 84 HIS A N 1
ATOM 636 C CA . HIS A 1 84 ? 21.655 6.187 -6.480 1.00 96.38 84 HIS A CA 1
ATOM 637 C C . HIS A 1 84 ? 20.527 5.846 -5.500 1.00 96.38 84 HIS A C 1
ATOM 639 O O . HIS A 1 84 ? 20.155 6.670 -4.672 1.00 96.38 84 HIS A O 1
ATOM 645 N N . LEU A 1 85 ? 20.061 4.596 -5.507 1.00 96.62 85 LEU A N 1
ATOM 646 C CA . LEU A 1 85 ? 19.024 4.121 -4.591 1.00 96.62 85 LEU A CA 1
ATOM 647 C C . LEU A 1 85 ? 19.450 4.238 -3.120 1.00 96.62 85 LEU A C 1
ATOM 649 O O . LEU A 1 85 ? 18.623 4.528 -2.262 1.00 96.62 85 LEU A O 1
ATOM 653 N N . ARG A 1 86 ? 20.738 4.044 -2.802 1.00 95.56 86 ARG A N 1
ATOM 654 C CA . ARG A 1 86 ? 21.266 4.261 -1.442 1.00 95.56 86 ARG A CA 1
ATOM 655 C C . ARG A 1 86 ? 21.213 5.730 -1.027 1.00 95.56 86 ARG A C 1
ATOM 657 O O . ARG A 1 86 ? 20.882 6.022 0.122 1.00 95.56 86 ARG A O 1
ATOM 664 N N . GLU A 1 87 ? 21.556 6.639 -1.934 1.00 97.00 87 GLU A N 1
ATOM 665 C CA . GLU A 1 87 ? 21.463 8.083 -1.702 1.00 97.00 87 GLU A CA 1
ATOM 666 C C . GLU A 1 87 ? 20.000 8.501 -1.482 1.00 97.00 87 GLU A C 1
ATOM 668 O O . GLU A 1 87 ? 19.703 9.142 -0.471 1.00 97.00 87 GLU A O 1
ATOM 673 N N . GLU A 1 88 ? 19.074 8.040 -2.326 1.00 96.06 88 GLU A N 1
ATOM 674 C CA . GLU A 1 88 ? 17.633 8.270 -2.159 1.00 96.06 88 GLU A CA 1
ATOM 675 C C . GLU A 1 88 ? 17.093 7.685 -0.849 1.00 96.06 88 GLU A C 1
ATOM 677 O O . GLU A 1 88 ? 16.381 8.370 -0.118 1.00 96.06 88 GLU A O 1
ATOM 682 N N . GLU A 1 89 ? 17.469 6.454 -0.485 1.00 96.12 89 GLU A N 1
ATOM 683 C CA . GLU A 1 89 ? 17.052 5.843 0.782 1.00 96.12 89 GLU A CA 1
ATOM 684 C C . GLU A 1 89 ? 17.526 6.680 1.981 1.00 96.12 89 GLU A C 1
ATOM 686 O O . GLU A 1 89 ? 16.773 6.906 2.934 1.00 96.12 89 GLU A O 1
ATOM 691 N N . SER A 1 90 ? 18.772 7.164 1.941 1.00 96.06 90 SER A N 1
ATOM 692 C CA . SER A 1 90 ? 19.317 8.024 2.994 1.00 96.06 90 SER A CA 1
ATOM 693 C C . SER A 1 90 ? 18.586 9.367 3.090 1.00 96.06 90 SER A C 1
ATOM 695 O O . SER A 1 90 ? 18.260 9.803 4.196 1.00 96.06 90 SER A O 1
ATOM 697 N N . SER A 1 91 ? 18.256 9.972 1.947 1.00 97.38 91 SER A N 1
ATOM 698 C CA . SER A 1 91 ? 17.520 11.233 1.865 1.00 97.38 91 SER A CA 1
ATOM 699 C C . SER A 1 91 ? 16.100 11.069 2.407 1.00 97.38 91 SER A C 1
ATOM 701 O O . SER A 1 91 ? 15.698 11.795 3.316 1.00 97.38 91 SER A O 1
ATOM 703 N N . LEU A 1 92 ? 15.389 10.027 1.971 1.00 97.62 92 LEU A N 1
ATOM 704 C CA . LEU A 1 92 ? 14.050 9.700 2.457 1.00 97.62 92 LEU A CA 1
ATOM 705 C C . LEU A 1 92 ? 14.042 9.407 3.960 1.00 97.62 92 LEU A C 1
ATOM 707 O O . LEU A 1 92 ? 13.133 9.837 4.670 1.00 97.62 92 LEU A O 1
ATOM 711 N N . ARG A 1 93 ? 15.057 8.708 4.489 1.00 96.94 93 ARG A N 1
ATOM 712 C CA . ARG A 1 93 ? 15.191 8.492 5.940 1.00 96.94 93 ARG A CA 1
ATOM 713 C C . ARG A 1 93 ? 15.363 9.804 6.703 1.00 96.94 93 ARG A C 1
ATOM 715 O O . ARG A 1 93 ? 14.769 9.951 7.773 1.00 96.94 93 ARG A O 1
ATOM 722 N N . GLN A 1 94 ? 16.140 10.744 6.169 1.00 97.62 94 GLN A N 1
ATOM 723 C CA . GLN A 1 94 ? 16.332 12.060 6.773 1.00 97.62 94 GLN A CA 1
ATOM 724 C C . GLN A 1 94 ? 15.033 12.877 6.769 1.00 97.62 94 GLN A C 1
ATOM 726 O O . GLN A 1 94 ? 14.655 13.420 7.809 1.00 97.62 94 GLN A O 1
ATOM 731 N N . GLU A 1 95 ? 14.313 12.912 5.648 1.00 96.12 95 GLU A N 1
ATOM 732 C CA . GLU A 1 95 ? 13.013 13.585 5.551 1.00 96.12 95 GLU A CA 1
ATOM 733 C C . GLU A 1 95 ? 11.986 12.967 6.505 1.00 96.12 95 GLU A C 1
ATOM 735 O O . GLU A 1 95 ? 11.277 13.677 7.218 1.00 96.12 95 GLU A O 1
ATOM 740 N N . ASN A 1 96 ? 11.945 11.636 6.605 1.00 95.62 96 ASN A N 1
ATOM 741 C CA . ASN A 1 96 ? 11.048 10.941 7.525 1.00 95.62 96 ASN A CA 1
ATOM 742 C C . ASN A 1 96 ? 11.328 11.315 8.988 1.00 95.62 96 ASN A C 1
ATOM 744 O O . ASN A 1 96 ? 10.399 11.477 9.783 1.00 95.62 96 ASN A O 1
ATOM 748 N N . LEU A 1 97 ? 12.606 11.467 9.346 1.00 97.19 97 LEU A N 1
ATOM 749 C CA . LEU A 1 97 ? 13.017 11.892 10.679 1.00 97.19 97 LEU A CA 1
ATOM 750 C C . LEU A 1 97 ? 12.597 13.341 10.960 1.00 97.19 97 LEU A C 1
ATOM 752 O O . LEU A 1 97 ? 12.032 13.609 12.020 1.00 97.19 97 LEU A O 1
ATOM 756 N N . GLN A 1 98 ? 12.773 14.246 9.994 1.00 97.00 98 GLN A N 1
ATOM 757 C CA . GLN A 1 98 ? 12.312 15.634 10.107 1.00 97.00 98 GLN A CA 1
ATOM 758 C C . GLN A 1 98 ? 10.789 15.731 10.244 1.00 97.00 98 GLN A C 1
ATOM 760 O O . GLN A 1 98 ? 10.291 16.441 11.118 1.00 97.00 98 GLN A O 1
ATOM 765 N N . LEU A 1 99 ? 10.033 14.987 9.436 1.00 96.94 99 LEU A N 1
ATOM 766 C CA . LEU A 1 99 ? 8.571 14.960 9.518 1.00 96.94 99 LEU A CA 1
ATOM 767 C C . LEU A 1 99 ? 8.092 14.405 10.863 1.00 96.94 99 LEU A C 1
ATOM 769 O O . LEU A 1 99 ? 7.157 14.944 11.453 1.00 96.94 99 LEU A O 1
ATOM 773 N N . LYS A 1 100 ? 8.750 13.368 11.396 1.00 95.81 100 LYS A N 1
ATOM 774 C CA . LYS A 1 100 ? 8.467 12.849 12.744 1.00 95.81 100 LYS A CA 1
ATOM 775 C C . LYS A 1 100 ? 8.741 13.888 13.829 1.00 95.81 100 LYS A C 1
ATOM 777 O O . LYS A 1 100 ? 7.935 14.015 14.750 1.00 95.81 100 LYS A O 1
ATOM 782 N N . GLU A 1 101 ? 9.829 14.648 13.720 1.00 95.75 101 GLU A N 1
ATOM 783 C CA . GLU A 1 101 ? 10.144 15.738 14.648 1.00 95.75 101 GLU A CA 1
ATOM 784 C C . GLU A 1 101 ? 9.091 16.856 14.578 1.00 95.75 101 GLU A C 1
ATOM 786 O O . GLU A 1 101 ? 8.601 17.317 15.610 1.00 95.75 101 GLU A O 1
ATOM 791 N N . GLN A 1 102 ? 8.681 17.257 13.372 1.00 93.69 102 GLN A N 1
ATOM 792 C CA . GLN A 1 102 ? 7.620 18.246 13.168 1.00 93.69 102 GLN A CA 1
ATOM 793 C C . GLN A 1 102 ? 6.273 17.759 13.711 1.00 93.69 102 GLN A C 1
ATOM 795 O O . GLN A 1 102 ? 5.579 18.515 14.391 1.00 93.69 102 GLN A O 1
ATOM 800 N N . LEU A 1 103 ? 5.924 16.489 13.486 1.00 92.94 103 LEU A N 1
ATOM 801 C CA . LEU A 1 103 ? 4.720 15.870 14.036 1.00 92.94 103 LEU A CA 1
ATOM 802 C C . LEU A 1 103 ? 4.752 15.863 15.568 1.00 92.94 103 LEU A C 1
ATOM 804 O O . LEU A 1 103 ? 3.749 16.183 16.204 1.00 92.94 103 LEU A O 1
ATOM 808 N N . MET A 1 104 ? 5.893 15.516 16.170 1.00 90.75 104 MET A N 1
ATOM 809 C CA . MET A 1 104 ? 6.064 15.547 17.621 1.00 90.75 104 MET A CA 1
AT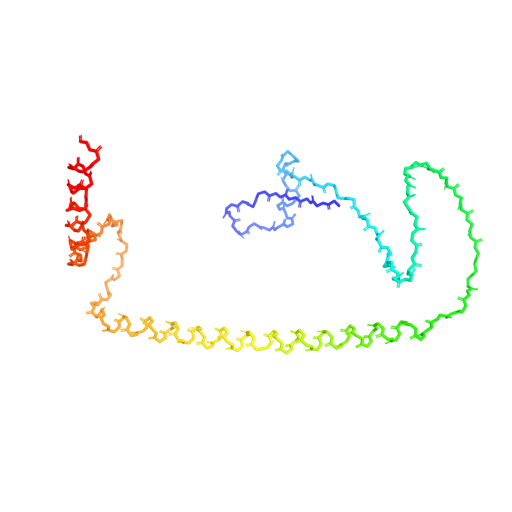OM 810 C C . MET A 1 104 ? 5.929 16.974 18.160 1.00 90.75 104 MET A C 1
ATOM 812 O O . MET A 1 104 ? 5.196 17.178 19.125 1.00 90.75 104 MET A O 1
ATOM 816 N N . ARG A 1 105 ? 6.553 17.970 17.513 1.00 91.56 105 ARG A N 1
ATOM 817 C CA . ARG A 1 105 ? 6.389 19.389 17.872 1.00 91.56 105 ARG A CA 1
ATOM 818 C C . ARG A 1 105 ? 4.938 19.843 17.775 1.00 91.56 105 ARG A C 1
ATOM 820 O O . ARG A 1 105 ? 4.468 20.529 18.675 1.00 91.56 105 ARG A O 1
ATOM 827 N N . LEU A 1 106 ? 4.230 19.454 16.717 1.00 89.50 106 LEU A N 1
ATOM 828 C CA . LEU A 1 106 ? 2.832 19.824 16.515 1.00 89.50 106 LEU A CA 1
ATOM 829 C C . LEU A 1 106 ? 1.917 19.154 17.545 1.00 89.50 106 LEU A C 1
ATOM 831 O O . LEU A 1 106 ? 1.018 19.793 18.079 1.00 89.50 106 LEU A O 1
ATOM 835 N N . ARG A 1 107 ? 2.155 17.879 17.870 1.00 87.50 107 ARG A N 1
ATOM 836 C CA . ARG A 1 107 ? 1.433 17.191 18.950 1.00 87.50 107 ARG A CA 1
ATOM 837 C C . ARG A 1 107 ? 1.708 17.830 20.302 1.00 87.50 107 ARG A C 1
ATOM 839 O O . ARG A 1 107 ? 0.771 18.013 21.067 1.00 87.50 107 ARG A O 1
ATOM 846 N N . LEU A 1 108 ? 2.956 18.203 20.578 1.00 85.88 108 LEU A N 1
ATOM 847 C CA . LEU A 1 108 ? 3.316 18.896 21.809 1.00 85.88 108 LEU A CA 1
ATOM 848 C C . LEU A 1 108 ? 2.658 20.281 21.876 1.00 85.88 108 LEU A C 1
ATOM 850 O O . LEU A 1 108 ? 2.096 20.624 22.909 1.00 85.88 108 LEU A O 1
ATOM 854 N N . SER A 1 109 ? 2.637 21.050 20.781 1.00 79.81 109 SER A N 1
ATOM 855 C CA . SER A 1 109 ? 1.955 22.350 20.750 1.00 79.81 109 SER A CA 1
ATOM 856 C C . SER A 1 109 ? 0.437 22.221 20.932 1.00 79.81 109 SER A C 1
ATOM 858 O O . SER A 1 109 ? -0.144 22.987 21.696 1.00 79.81 109 SER A O 1
ATOM 860 N N . HIS A 1 110 ? -0.202 21.210 20.331 1.00 70.06 110 HIS A N 1
ATOM 861 C CA . HIS A 1 110 ? -1.628 20.919 20.539 1.00 70.06 110 HIS A CA 1
ATOM 862 C C . HIS A 1 110 ? -1.931 20.409 21.957 1.00 70.06 110 HIS A C 1
ATOM 864 O O . HIS A 1 110 ? -2.983 20.725 22.514 1.00 70.06 110 HIS A O 1
ATOM 870 N N . GLN A 1 111 ? -1.013 19.654 22.564 1.00 60.78 111 GLN A N 1
ATOM 871 C CA . GLN A 1 111 ? -1.126 19.200 23.951 1.00 60.78 111 GLN A CA 1
ATOM 872 C C . GLN A 1 111 ? -0.965 20.369 24.939 1.00 60.78 111 GLN A C 1
ATOM 874 O O . GLN A 1 111 ? -1.661 20.419 25.947 1.00 60.78 111 GLN A O 1
ATOM 879 N N . VAL A 1 112 ? -0.133 21.367 24.619 1.00 57.25 112 VAL A N 1
ATOM 880 C CA . VAL A 1 112 ? -0.006 22.607 25.406 1.00 57.25 112 VAL A CA 1
ATOM 881 C C . VAL A 1 112 ? -1.250 23.501 25.270 1.00 57.2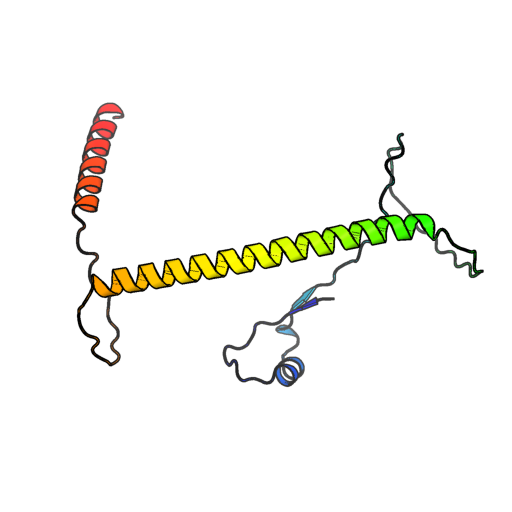5 112 VAL A C 1
ATOM 883 O O . VAL A 1 112 ? -1.640 24.146 26.241 1.00 57.25 112 VAL A O 1
ATOM 886 N N . SER A 1 113 ? -1.941 23.496 24.123 1.00 54.41 113 SER A N 1
ATOM 887 C CA . SER A 1 113 ? -3.240 24.178 23.961 1.00 54.41 113 SER A CA 1
ATOM 888 C C . SER A 1 113 ? -4.424 23.448 24.617 1.00 54.41 113 SER A C 1
ATOM 890 O O . SER A 1 113 ? -5.500 24.028 24.735 1.00 54.41 113 SER A O 1
ATOM 892 N N . THR A 1 114 ? -4.238 22.206 25.075 1.00 50.22 114 THR A N 1
ATOM 893 C CA . THR A 1 114 ? -5.247 21.391 25.777 1.00 50.22 114 THR A CA 1
ATOM 894 C C . THR A 1 114 ? -4.731 20.954 27.149 1.00 50.22 114 THR A C 1
ATOM 896 O O . THR A 1 114 ? -4.737 19.781 27.508 1.00 50.22 114 THR A O 1
ATOM 899 N N . ALA A 1 115 ? -4.269 21.913 27.953 1.00 45.31 115 ALA A N 1
ATOM 900 C CA . ALA A 1 115 ? -3.939 21.662 29.350 1.00 45.31 115 ALA A CA 1
ATOM 901 C C . ALA A 1 115 ? -5.220 21.405 30.171 1.00 45.31 115 ALA A C 1
ATOM 903 O O . ALA A 1 115 ? -5.811 22.309 30.756 1.00 45.31 115 ALA A O 1
ATOM 904 N N . THR A 1 116 ? -5.659 20.151 30.224 1.00 52.22 116 THR A N 1
ATOM 905 C CA . THR A 1 116 ? -6.492 19.613 31.310 1.00 52.22 116 THR A CA 1
ATOM 906 C C . THR A 1 116 ? -5.765 18.371 31.846 1.00 52.22 116 THR A C 1
ATOM 908 O O . THR A 1 116 ? -5.294 17.568 31.040 1.00 52.22 116 THR A O 1
ATOM 911 N N . PRO A 1 117 ? -5.552 18.235 33.170 1.00 47.75 117 PRO A N 1
ATOM 912 C CA . PRO A 1 117 ? -4.598 17.266 33.721 1.00 47.75 117 PRO A CA 1
ATOM 913 C C . PRO A 1 117 ? -5.051 15.802 33.554 1.00 47.75 117 PRO A C 1
ATOM 915 O O . PRO A 1 117 ? -6.252 15.539 33.467 1.00 47.75 117 PRO A O 1
ATOM 918 N N . PRO A 1 118 ? -4.111 14.833 33.543 1.00 52.44 118 PRO A N 1
ATOM 919 C CA . PRO A 1 118 ? -4.430 13.432 33.320 1.00 52.44 118 PRO A CA 1
ATOM 920 C C . PRO A 1 118 ? -4.952 12.799 34.612 1.00 52.44 118 PRO A C 1
ATOM 922 O O . PRO A 1 118 ? -4.237 12.729 35.611 1.00 52.44 118 PRO A O 1
ATOM 925 N N . ILE A 1 119 ? -6.187 12.297 34.582 1.00 46.59 119 ILE A N 1
ATOM 926 C CA . ILE A 1 119 ? -6.668 11.333 35.571 1.00 46.59 119 ILE A CA 1
ATOM 927 C C . ILE A 1 119 ? -6.577 9.949 34.934 1.00 46.59 119 ILE A C 1
ATOM 929 O O . ILE A 1 119 ? -7.156 9.660 33.889 1.00 46.59 119 ILE A O 1
ATOM 933 N N . THR A 1 120 ? -5.761 9.128 35.576 1.00 52.06 120 THR A N 1
ATOM 934 C CA . THR A 1 120 ? -5.631 7.686 35.424 1.00 52.06 120 THR A CA 1
ATOM 935 C C . THR A 1 120 ? -6.976 6.966 35.571 1.00 52.06 120 THR A C 1
ATOM 937 O O . THR A 1 120 ? -7.859 7.418 36.287 1.00 52.06 120 THR A O 1
ATOM 940 N N . SER A 1 121 ? -7.052 5.770 34.979 1.00 44.19 121 SER A N 1
ATOM 941 C CA . SER A 1 121 ? -8.080 4.722 35.122 1.00 44.19 121 SER A CA 1
ATOM 942 C C . SER A 1 121 ? -9.273 4.729 34.145 1.00 44.19 121 SER A C 1
ATOM 944 O O . SER A 1 121 ? -10.158 5.574 34.155 1.00 44.19 121 SER A O 1
ATOM 946 N N . SER A 1 122 ? -9.241 3.702 33.289 1.00 50.53 122 SER A N 1
ATOM 947 C CA . SER A 1 122 ? -10.351 2.861 32.823 1.00 50.53 122 SER A CA 1
ATOM 948 C C . SER A 1 122 ? -11.787 3.343 33.075 1.00 50.53 122 SER A C 1
ATOM 950 O O . SER A 1 122 ? -12.317 3.183 34.170 1.00 50.53 122 SER A O 1
ATOM 952 N N . SER A 1 123 ? -12.477 3.743 32.002 1.00 36.84 123 SER A N 1
ATOM 953 C CA . SER A 1 123 ? -13.909 3.468 31.828 1.00 36.84 123 SER A CA 1
ATOM 954 C C . SER A 1 123 ? -14.280 3.468 30.339 1.00 36.84 123 SER A C 1
ATOM 956 O O . SER A 1 123 ? -13.729 4.242 29.555 1.00 36.84 123 SER A O 1
ATOM 958 N N . LEU A 1 124 ? -15.198 2.577 29.949 1.00 51.50 124 LEU A N 1
ATOM 959 C CA . LEU A 1 124 ? -15.977 2.694 28.716 1.00 51.50 124 LEU A CA 1
ATOM 960 C C . LEU A 1 124 ? -16.589 4.103 28.672 1.00 51.50 124 LEU A C 1
ATOM 962 O O . LEU A 1 124 ? -17.483 4.400 29.461 1.00 51.50 124 LEU A O 1
ATOM 966 N N . ALA A 1 125 ? -16.141 4.951 27.750 1.00 40.34 125 ALA A N 1
ATOM 967 C CA . ALA A 1 125 ? -16.734 6.263 27.533 1.00 40.34 125 ALA A CA 1
ATOM 968 C C . ALA A 1 125 ? -17.289 6.339 26.111 1.00 40.34 125 ALA A C 1
ATOM 970 O O . ALA A 1 125 ? -16.571 6.518 25.127 1.00 40.34 125 ALA A O 1
ATOM 971 N N . LEU A 1 126 ? -18.607 6.164 26.049 1.00 47.66 126 LEU A N 1
ATOM 972 C CA . LEU A 1 126 ? -19.489 6.648 24.999 1.00 47.66 126 LEU A CA 1
ATOM 973 C C . LEU A 1 126 ? -19.041 8.056 24.562 1.00 47.66 126 LEU A C 1
ATOM 975 O O . LEU A 1 126 ? -18.725 8.891 25.410 1.00 47.66 126 LEU A O 1
ATOM 979 N N . ALA A 1 127 ? -18.982 8.281 23.248 1.00 48.19 127 ALA A N 1
ATOM 980 C CA . ALA A 1 127 ? -18.494 9.507 22.620 1.00 48.19 127 ALA A CA 1
ATOM 981 C C . ALA A 1 127 ? -18.895 10.791 23.376 1.00 48.19 127 ALA A C 1
ATOM 983 O O . ALA A 1 127 ? -20.087 10.986 23.633 1.00 48.19 127 ALA A O 1
ATOM 984 N N . PRO A 1 128 ? -17.965 11.725 23.654 1.00 44.34 128 PRO A N 1
ATOM 985 C CA . PRO A 1 128 ? -18.371 13.086 23.926 1.00 44.34 128 PRO A CA 1
ATOM 986 C C . PRO A 1 128 ? -18.787 13.715 22.597 1.00 44.34 128 PRO A C 1
ATOM 988 O O . PRO A 1 128 ? -18.070 13.654 21.593 1.00 44.34 128 PRO A O 1
ATOM 991 N N . ALA A 1 129 ? -19.994 14.271 22.611 1.00 51.50 129 ALA A N 1
ATOM 992 C CA . ALA A 1 129 ? -20.585 15.059 21.550 1.00 51.50 129 ALA A CA 1
ATOM 993 C C . ALA A 1 129 ? -19.530 15.928 20.854 1.00 51.50 129 ALA A C 1
ATOM 995 O O . ALA A 1 129 ? -18.826 16.706 21.501 1.00 51.50 129 ALA A O 1
ATOM 996 N N . GLN A 1 130 ? -19.441 15.785 19.529 1.00 55.06 130 GLN A N 1
ATOM 997 C CA . GLN A 1 130 ? -18.776 16.749 18.664 1.00 55.06 130 GLN A CA 1
ATOM 998 C C . GLN A 1 130 ? -19.385 18.112 18.994 1.00 55.06 130 GLN A C 1
ATOM 1000 O O . GLN A 1 130 ? -20.534 18.382 18.642 1.00 55.06 130 GLN A O 1
ATOM 1005 N N . GLY A 1 131 ? -18.656 18.932 19.755 1.00 56.62 131 GLY A N 1
ATOM 1006 C CA . GLY A 1 131 ? -19.070 20.295 20.041 1.00 56.62 131 GLY A CA 1
ATOM 1007 C C . GLY A 1 131 ? -19.374 20.969 18.712 1.00 56.62 131 GLY A C 1
ATOM 1008 O O . GLY A 1 131 ? -18.578 20.865 17.776 1.00 56.62 131 GLY A O 1
ATOM 1009 N N . PHE A 1 132 ? -20.552 21.580 18.600 1.00 62.59 132 PHE A N 1
ATOM 1010 C CA . PHE A 1 132 ? -20.973 22.267 17.388 1.00 62.59 132 PHE A CA 1
ATOM 1011 C C . PHE A 1 132 ? -19.964 23.373 17.074 1.00 62.59 132 PHE A C 1
ATOM 1013 O O . PHE A 1 132 ? -20.035 24.475 17.615 1.00 62.59 132 PHE A O 1
ATOM 1020 N N . SER A 1 133 ? -18.993 23.062 16.214 1.00 74.06 133 SER A N 1
ATOM 1021 C CA . SER A 1 133 ? -18.095 24.064 15.666 1.00 74.06 133 SER A CA 1
ATOM 1022 C C . SER A 1 133 ? -18.970 25.091 14.945 1.00 74.06 133 SER A C 1
ATOM 1024 O O . SER A 1 133 ? -19.804 24.687 14.125 1.00 74.06 133 SER A O 1
ATOM 1026 N N . PRO A 1 134 ? -18.815 26.401 15.207 1.00 75.44 134 PRO A N 1
ATOM 1027 C CA . PRO A 1 134 ? -19.613 27.426 14.535 1.00 75.44 134 PRO A CA 1
ATOM 1028 C C . PRO A 1 134 ? -19.491 27.323 13.006 1.00 75.44 134 PRO A C 1
ATOM 1030 O O . PRO A 1 134 ? -20.428 27.647 12.283 1.00 75.44 134 PRO A O 1
ATOM 1033 N N . LEU A 1 135 ? -18.381 26.765 12.511 1.00 80.38 135 LEU A N 1
ATOM 1034 C CA . LEU A 1 135 ? -18.152 26.476 11.100 1.00 80.38 135 LEU A CA 1
ATOM 1035 C C . LEU A 1 135 ? -19.126 25.416 10.547 1.00 80.38 135 LEU A C 1
ATOM 1037 O O . LEU A 1 135 ? -19.647 25.586 9.449 1.00 80.38 135 LEU A O 1
ATOM 1041 N N . LEU A 1 136 ? -19.443 24.363 11.309 1.00 83.94 136 LEU A N 1
ATOM 1042 C CA . LEU A 1 136 ? -20.407 23.334 10.891 1.00 83.94 136 LEU A CA 1
ATOM 1043 C C . LEU A 1 136 ? -21.834 23.887 10.815 1.00 83.94 136 LEU A C 1
ATOM 1045 O O . LEU A 1 136 ? -22.575 23.539 9.899 1.00 83.94 136 LEU A O 1
ATOM 1049 N N . ILE A 1 137 ? -22.202 24.785 11.736 1.00 87.62 137 ILE A N 1
ATOM 1050 C CA . ILE A 1 137 ? -23.498 25.479 11.707 1.00 87.62 137 ILE A CA 1
ATOM 1051 C C . ILE A 1 137 ? -23.600 26.348 10.446 1.00 87.62 137 ILE A C 1
ATOM 1053 O O . ILE A 1 137 ? -24.613 26.307 9.752 1.00 87.62 137 ILE A O 1
ATOM 1057 N N . ILE A 1 138 ? -22.536 27.083 10.106 1.00 89.56 138 ILE A N 1
ATOM 1058 C CA . ILE A 1 138 ? -22.485 27.910 8.891 1.00 89.56 138 ILE A CA 1
ATOM 1059 C C . ILE A 1 138 ? -22.620 27.044 7.630 1.00 89.56 138 ILE A C 1
ATOM 1061 O O . ILE A 1 138 ? -23.415 27.374 6.750 1.00 89.56 138 ILE A O 1
ATOM 1065 N N . ILE A 1 139 ? -21.903 25.916 7.551 1.00 92.00 139 ILE A N 1
ATOM 1066 C CA . ILE A 1 139 ? -22.013 24.977 6.422 1.00 92.00 139 ILE A CA 1
ATOM 1067 C C . ILE A 1 139 ? -23.438 24.419 6.310 1.00 92.00 139 ILE A C 1
ATOM 1069 O O . ILE A 1 139 ? -23.993 24.379 5.212 1.00 92.00 139 ILE A O 1
ATOM 1073 N N . ALA A 1 140 ? -24.056 24.022 7.426 1.00 91.12 140 ALA A N 1
ATOM 1074 C CA . ALA A 1 140 ? -25.415 23.486 7.427 1.00 91.12 140 ALA A CA 1
ATOM 1075 C C . ALA A 1 140 ? -26.440 24.509 6.907 1.00 91.12 140 ALA A C 1
ATOM 1077 O O . ALA A 1 140 ? -27.292 24.168 6.086 1.00 91.12 140 ALA A O 1
ATOM 1078 N N . ILE A 1 141 ? -26.323 25.775 7.324 1.00 93.25 141 ILE A N 1
ATOM 1079 C CA . ILE A 1 141 ? -27.186 26.864 6.845 1.00 93.25 141 ILE A CA 1
ATOM 1080 C C . ILE A 1 141 ? -26.964 27.116 5.347 1.00 93.25 141 ILE A C 1
ATOM 1082 O O . ILE A 1 141 ? -27.933 27.240 4.600 1.00 93.25 141 ILE A O 1
ATOM 1086 N N . ALA A 1 142 ? -25.710 27.140 4.885 1.00 93.25 142 ALA A N 1
ATOM 1087 C CA . ALA A 1 142 ? -25.391 27.338 3.471 1.00 93.25 142 ALA A CA 1
ATOM 1088 C C . ALA A 1 142 ? -25.994 26.235 2.582 1.00 93.25 142 ALA A C 1
ATOM 1090 O O . ALA A 1 142 ? -26.613 26.537 1.562 1.00 93.25 142 ALA A O 1
ATOM 1091 N N . MET A 1 143 ? -25.880 24.969 2.999 1.00 93.00 143 MET A N 1
ATOM 1092 C CA . MET A 1 143 ? -26.465 23.827 2.287 1.00 93.00 143 MET A CA 1
ATOM 1093 C C . MET A 1 143 ? -27.998 23.874 2.276 1.00 93.00 143 MET A C 1
ATOM 1095 O O . MET A 1 143 ? -28.607 23.564 1.254 1.00 93.00 143 MET A O 1
ATOM 1099 N N . ALA A 1 144 ? -28.630 24.303 3.373 1.00 93.19 144 ALA A N 1
ATOM 1100 C CA . ALA A 1 144 ? -30.082 24.462 3.439 1.00 93.19 144 ALA A CA 1
ATOM 1101 C C . ALA A 1 144 ? -30.588 25.550 2.475 1.00 93.19 144 ALA A C 1
ATOM 1103 O O . ALA A 1 144 ? -31.560 25.328 1.753 1.00 93.19 144 ALA A O 1
ATOM 1104 N N . ILE A 1 145 ? -29.905 26.700 2.409 1.00 93.06 145 ILE A N 1
ATOM 1105 C CA . ILE A 1 145 ? -30.244 27.781 1.470 1.00 93.06 145 ILE A CA 1
ATOM 1106 C C . ILE A 1 145 ? -30.065 27.306 0.026 1.00 93.06 145 ILE A C 1
ATOM 1108 O O . ILE A 1 145 ? -30.968 27.501 -0.788 1.00 93.06 145 ILE A O 1
ATOM 1112 N N . LEU A 1 146 ? -28.948 26.637 -0.288 1.00 91.19 146 LEU A N 1
ATOM 1113 C CA . LEU A 1 146 ? -28.731 26.043 -1.609 1.00 91.19 146 LEU A CA 1
ATOM 1114 C C . LEU A 1 146 ? -29.860 25.073 -1.968 1.00 91.19 146 LEU A C 1
ATOM 1116 O O . LEU A 1 146 ? -30.435 25.190 -3.043 1.00 91.19 146 LEU A O 1
ATOM 1120 N N . GLY A 1 147 ? -30.229 24.167 -1.061 1.00 92.25 147 GLY A N 1
ATOM 1121 C CA . GLY A 1 147 ? -31.310 23.206 -1.283 1.00 92.25 147 GLY A CA 1
ATOM 1122 C C . GLY A 1 147 ? -32.659 23.867 -1.574 1.00 92.25 147 GLY A C 1
ATOM 1123 O O . GLY A 1 147 ? -33.369 23.423 -2.472 1.00 92.25 147 GLY A O 1
ATOM 1124 N N . ILE A 1 148 ? -32.996 24.958 -0.879 1.00 91.50 148 ILE A N 1
ATOM 1125 C CA . ILE A 1 148 ? -34.235 25.716 -1.121 1.00 91.50 148 ILE A CA 1
ATOM 1126 C C . ILE A 1 148 ? -34.196 26.412 -2.483 1.00 91.50 148 ILE A C 1
ATOM 1128 O O . ILE A 1 148 ? -35.184 26.379 -3.214 1.00 91.50 148 ILE A O 1
ATOM 1132 N N . VAL A 1 149 ? -33.066 27.029 -2.835 1.00 89.69 149 VAL A N 1
ATOM 1133 C CA . VAL A 1 149 ? -32.883 27.686 -4.134 1.00 89.69 149 VAL A CA 1
ATOM 1134 C C . VAL A 1 149 ? -32.993 26.647 -5.249 1.00 89.69 149 VAL A C 1
ATOM 1136 O O . VAL A 1 149 ? -33.864 26.767 -6.103 1.00 89.69 149 VAL A O 1
ATOM 1139 N N . LEU A 1 150 ? -32.198 25.576 -5.210 1.00 86.12 150 LEU A N 1
ATOM 1140 C CA . LEU A 1 150 ? -32.270 24.499 -6.199 1.00 86.12 150 LEU A CA 1
ATOM 1141 C C . LEU A 1 150 ? -33.679 23.897 -6.272 1.00 86.12 150 LEU A C 1
ATOM 1143 O O . LEU A 1 150 ? -34.216 23.777 -7.364 1.00 86.12 150 LEU A O 1
ATOM 1147 N N . GLY A 1 151 ? -34.329 23.618 -5.141 1.00 86.25 151 GLY A N 1
ATOM 1148 C CA . GLY A 1 151 ? -35.699 23.103 -5.120 1.00 86.25 151 GLY A CA 1
ATOM 1149 C C . GLY A 1 151 ? -36.730 24.047 -5.746 1.00 86.25 151 GLY A C 1
ATOM 1150 O O . GLY A 1 151 ? -37.687 23.578 -6.342 1.00 86.25 151 GLY A O 1
ATOM 1151 N N . LYS A 1 152 ? -36.532 25.365 -5.655 1.00 83.69 152 LYS A N 1
ATOM 1152 C CA . LYS A 1 152 ? -37.421 26.383 -6.237 1.00 83.69 152 LYS A CA 1
ATOM 1153 C C . LYS A 1 152 ? -37.195 26.620 -7.733 1.00 83.69 152 LYS A C 1
ATOM 1155 O O . LYS A 1 152 ? -38.090 27.139 -8.390 1.00 83.69 152 LYS A O 1
ATOM 1160 N N . TYR A 1 153 ? -35.997 26.325 -8.237 1.00 76.25 153 TYR A N 1
ATOM 1161 C CA . TYR A 1 153 ? -35.614 26.569 -9.632 1.00 76.25 153 TYR A CA 1
ATOM 1162 C C . TYR A 1 153 ? -35.586 25.295 -10.498 1.00 76.25 153 TYR A C 1
ATOM 1164 O O . TYR A 1 153 ? -35.557 25.413 -11.720 1.00 76.25 153 TYR A O 1
ATOM 1172 N N . ILE A 1 154 ? -35.594 24.097 -9.898 1.00 73.75 154 ILE A N 1
ATOM 1173 C CA . ILE A 1 154 ? -35.651 22.798 -10.600 1.00 73.75 154 ILE A CA 1
ATOM 1174 C C . ILE A 1 154 ? -37.030 22.117 -10.530 1.00 73.75 154 ILE A C 1
ATOM 1176 O O . ILE A 1 154 ? -37.296 21.253 -11.367 1.00 73.75 154 ILE A O 1
ATOM 1180 N N . LEU A 1 155 ? -37.904 22.506 -9.591 1.00 58.16 155 LEU A N 1
ATOM 1181 C CA . LEU A 1 155 ? -39.319 22.105 -9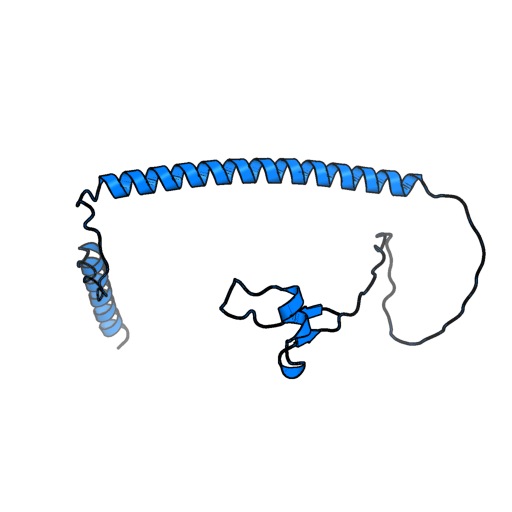.529 1.00 58.16 155 LEU A CA 1
ATOM 1182 C C . LEU A 1 155 ? -40.219 23.288 -9.901 1.00 58.16 155 LEU A C 1
ATOM 1184 O O . LEU A 1 155 ? -41.164 23.070 -10.689 1.00 58.16 155 LEU A O 1
#

InterPro domains:
  IPR013783 Immunoglobulin-like fold [G3DSA:2.60.40.10] (1-41)

Secondary structure (DSSP, 8-state):
-EEE-PPPS-TTS-HHHHHHHS-GGG-EEE-PPP---------------------------------HHHHHHHHHHHHHHHHHHHHHHHHHHHHHHHHHHHHHHHHHHHHHTT--PPPP-------------HHHHHHHHHHHHHHHHHHHHH-

Foldseek 3Di:
DDKDADDDPPPPDDPVVCVVPDDPVRIDDDDDDDDDDDDPDPDDDDDDDDDDDDDDDDDDDDDDDDPVPVVVVVVVVVVVVVVVVVVVVVVVVVVVVVVVVVVVVVVVVVVVVVPDDDDDDDDPDDDDDPPPDVVNVVVVVVVVVVCVVCVVVVD

pLDDT: mean 73.42, std 21.11, range [30.91, 97.62]

Radius of gyration: 32.71 Å; chains: 1; bounding box: 75×61×74 Å

=== Feature glossary ===
Legend for the data blocks above and below:

— What the protein is —

Sequence gives the chain of amino acids in standard one-letter code (A=alanine, C=cysteine, …, Y=tyrosine), read N→C. It is the only feature that is directly encoded by the gene; all structural features are derived from the folded form of this sequence.

The annotation block draws on four external resources. InterPro: which protein families and domains the sequence belongs to. GO: standardized terms for what the protein does, what process it participates in, and where in the cell it acts. CATH: which structural fold it has in the CATH hierarchy. Organism: the species of origin.

— Where its atoms are —

Atomic coordinates in PDBx/mmCIF format — the same representation the Protein Data Bank distributes. Each line of the _atom_site loop places one backbone atom in Cartesian space (units: ångströms, origin: arbitrary).

Six rendered views show the 3D structure from the faces of a cube — i.e. along ±x, ±y, ±z. Rendering representation is drawn randomly per protein from cartoon (secondary-structure ribbons), sticks (backbone bonds), or molecular surface; coloring is either N→C rainbow (blue at the N-terminus through red at the C-terminus) or one color per chain.

— Local backbone conformation —

DSSP 8-state secondary structure assigns each residue one of H (α-helix), G (3₁₀-helix), I (π-helix), E (extended β-strand), B (isolated β-bridge), T (hydrogen-bonded turn), S (bend), or '-' (coil). The assignment is computed from backbone hydrogen-bond geometry via the Kabsch–Sander algorithm.

P-SEA three-state annotation labels each residue as helix, strand, or coil based purely on the geometry of the Cα trace. It serves as a fallback when the full backbone (and thus DSSP) is unavailable.

φ (phi) and ψ (psi) are the two rotatable backbone dihedrals per residue: φ is the C(i-1)–N–Cα–C torsion, ψ is the N–Cα–C–N(i+1) torsion, both in degrees on (−180°, 180°]. α-helical residues cluster near (−60°, −45°); β-strand residues near (−120°, +130°). A Ramachandran plot is simply a scatter of (φ, ψ) for every residue.

— Global shape and packing —

Radius of gyration (Rg) is the root-mean-square distance of Cα atoms from their centroid — a single number for overall size and compactness. A globular domain of N residues has Rg ≈ 2.2·N^0.38 Å; an extended or disordered chain has a much larger Rg. The Cα contact count is the number of residue pairs whose Cα atoms are within 8 Å and are more than four positions apart in sequence — a standard proxy for tertiary packing density. The bounding box is the smallest axis-aligned box enclosing all Cα atoms.

Accessible surface area quantifies burial. A residue with SASA near zero is packed into the hydrophobic core; one with SASA >100 Å² sits on the surface. Computed here via the Shrake–Rupley numerical algorithm with a 1.4 Å probe.

The contact map is a binary N×N matrix image: pixel (i, j) is d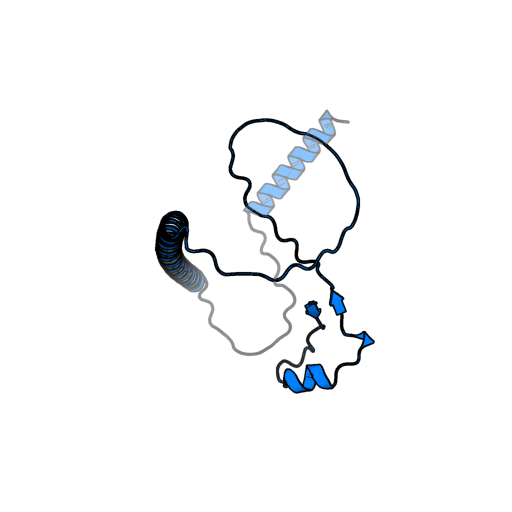ark where Cα_i and Cα_j are within 8 Å and |i−j|>4. Because the |i−j|>4 filter removes local helical contacts, off-diagonal stripes parallel to the main diagonal indicate parallel β-sheets; stripes perpendicular to it indicate antiparallel β-sheets. The Ramachandran plot scatters every residue's (φ, ψ) pair against the sterically allowed regions. The PAE heatmap renders the predicted-aligned-error matrix.

— Structural neighborhood —

A 3Di character summarizes, for each residue, the relative orientation of the Cα frame of its nearest spatial neighbor. Because it encodes fold topology rather than chemistry, 3Di alignments detect remote structural similarity that sequence alignment misses.

Structural nearest neighbors (via Foldseek easy-search vs the PDB). Reported per hit: target PDB id, E-value, and alignment TM-score. A TM-score above ~0.5 is the conventional threshold for 'same fold'.

— Confidence and disorder —

For AlphaFold models, the B-factor field carries pLDDT — the model's own estimate of local accuracy on a 0–100 scale. Regions with pLDDT<50 should be treated as essentially unmodeled; they often correspond to intrinsically disordered segments.

B-factor (Debye–Waller factor) reflects atomic displacement in the crystal lattice. It is an experimental observable (units Å²), not a prediction; low values mean the atom is pinned down, high values mean it moves or is heterogeneous across the crystal.

Predicted Aligned Error (PAE) is an AlphaFold confidence matrix: entry (i, j) is the expected error in the position of residue j, in ångströms, when the prediction is superimposed on the true structure at residue i. Low PAE within a block of residues means that block is internally rigid and well-predicted; high PAE between two blocks means their relative placement is uncertain even if each block individually is confident.